Protein AF-A0A2V7V8N3-F1 (afdb_monomer_lite)

Sequence (139 aa):
VIVVSYDHWKNHMGADPEVRGRKVLVNNHPMTVVGVAAAGFHGIDRGEVPAVWIPLMMKRQATPEFDWLDNRRGRFLHVFGRLKPGITVEQAKAGLQPWFKAMLEEDTRREDWPNVGEEQRRRFLASTLDLLPAAQGRS

Radius of gyration: 19.98 Å; chains: 1; bounding box: 40×40×52 Å

Foldseek 3Di:
DKEFEPCLCVPPVVVDPPQAQDWDQQQNDTDGHHYYDDPPCQDQAPPHRDRIDDPPVCVCRNCVVDDCVVPPPDDPDDDDDDDDPPADQVNVQVVCFVVVLVVLVVLCVDPPNDPDDPVVSVVSSVDGDHDDDRPRHHD

pLDDT: mean 92.55, std 5.64, range [60.69, 98.38]

Structure (mmCIF, N/CA/C/O backbone):
data_AF-A0A2V7V8N3-F1
#
_entry.id   AF-A0A2V7V8N3-F1
#
loop_
_atom_site.group_PDB
_atom_site.id
_atom_site.type_symbol
_atom_site.label_atom_id
_atom_site.label_alt_id
_atom_site.label_comp_id
_atom_site.label_asym_id
_atom_site.label_entity_id
_atom_site.label_seq_id
_atom_site.pdbx_PDB_ins_code
_atom_site.Cartn_x
_atom_site.Cartn_y
_atom_site.Cartn_z
_atom_site.occupancy
_atom_site.B_iso_or_equiv
_atom_site.auth_seq_id
_atom_site.auth_comp_id
_atom_site.auth_asym_id
_atom_site.auth_atom_id
_atom_site.pdbx_PDB_model_num
ATOM 1 N N . VAL A 1 1 ? -13.454 2.637 4.036 1.00 95.62 1 VAL A N 1
ATOM 2 C CA . VAL A 1 1 ? -13.231 1.908 5.314 1.00 95.62 1 VAL A CA 1
ATOM 3 C C . VAL A 1 1 ? -11.791 2.102 5.754 1.00 95.62 1 VAL A C 1
ATOM 5 O O . VAL A 1 1 ? -10.981 2.397 4.885 1.00 95.62 1 VAL A O 1
ATOM 8 N N . ILE A 1 2 ? -11.475 1.937 7.041 1.00 97.81 2 ILE A N 1
ATOM 9 C CA . ILE A 1 2 ? -10.113 2.060 7.589 1.00 97.81 2 ILE A CA 1
ATOM 10 C C . ILE A 1 2 ? -9.835 1.061 8.719 1.00 97.81 2 ILE A C 1
ATOM 12 O O . ILE A 1 2 ? -10.764 0.597 9.387 1.00 97.81 2 ILE A O 1
ATOM 16 N N . VAL A 1 3 ? -8.553 0.800 8.972 1.00 97.75 3 VAL A N 1
ATOM 17 C CA . VAL A 1 3 ? -8.054 0.176 10.209 1.00 97.75 3 VAL A CA 1
ATOM 18 C C . VAL A 1 3 ? -7.304 1.237 11.006 1.00 97.75 3 VAL A C 1
ATOM 20 O O . VAL A 1 3 ? -6.483 1.948 10.436 1.00 97.75 3 VAL A O 1
ATOM 23 N N . VAL A 1 4 ? -7.577 1.359 12.302 1.00 97.56 4 VAL A N 1
ATOM 24 C CA . VAL A 1 4 ? -6.930 2.350 13.181 1.00 97.56 4 VAL A CA 1
ATOM 25 C C . VAL A 1 4 ? -5.721 1.718 13.874 1.00 97.56 4 VAL A C 1
ATOM 27 O O . VAL A 1 4 ? -5.768 0.539 14.224 1.00 97.56 4 VAL A O 1
ATOM 30 N N . SER A 1 5 ? -4.634 2.460 14.084 1.00 97.00 5 SER A N 1
ATOM 31 C CA . SER A 1 5 ? -3.520 1.972 14.903 1.00 97.00 5 SER A CA 1
ATOM 32 C C . SER A 1 5 ? -3.896 1.881 16.375 1.00 97.00 5 SER A C 1
ATOM 34 O O . SER A 1 5 ? -4.726 2.641 16.877 1.00 97.00 5 SER A O 1
ATOM 36 N N . TYR A 1 6 ? -3.284 0.930 17.079 1.00 96.88 6 TYR A N 1
ATOM 37 C CA . TYR A 1 6 ? -3.559 0.715 18.496 1.00 96.88 6 TYR A CA 1
ATOM 38 C C . TYR A 1 6 ? -3.323 1.989 19.319 1.00 96.88 6 TYR A C 1
ATOM 40 O O . TYR A 1 6 ? -4.166 2.374 20.127 1.00 96.88 6 TYR A O 1
ATOM 48 N N . ASP A 1 7 ? -2.217 2.687 19.055 1.00 95.00 7 ASP A N 1
ATOM 49 C CA . ASP A 1 7 ? -1.853 3.907 19.776 1.00 95.00 7 ASP A CA 1
ATOM 50 C C . ASP A 1 7 ? -2.814 5.059 19.485 1.00 95.00 7 ASP A C 1
ATOM 52 O O . ASP A 1 7 ? -3.172 5.809 20.394 1.00 95.00 7 ASP A O 1
ATOM 56 N N . HIS A 1 8 ? -3.288 5.194 18.243 1.00 96.19 8 HIS A N 1
ATOM 57 C CA . HIS A 1 8 ? -4.273 6.220 17.916 1.00 96.19 8 HIS A CA 1
ATOM 58 C C . HIS A 1 8 ? -5.621 5.931 18.585 1.00 96.19 8 HIS A C 1
ATOM 60 O O . HIS A 1 8 ? -6.196 6.815 19.221 1.00 96.19 8 HIS A O 1
ATOM 66 N N . TRP A 1 9 ? -6.085 4.681 18.529 1.00 97.62 9 TRP A N 1
ATOM 67 C CA . TRP A 1 9 ? -7.298 4.245 19.220 1.00 97.62 9 TRP A CA 1
ATOM 68 C C . TRP A 1 9 ? -7.220 4.488 20.736 1.00 97.62 9 TRP A C 1
ATOM 70 O O . TRP A 1 9 ? -8.131 5.077 21.322 1.00 97.62 9 TRP A O 1
ATOM 80 N N . LYS A 1 10 ? -6.105 4.109 21.370 1.00 97.56 10 LYS A N 1
ATOM 81 C CA . LYS A 1 10 ? -5.900 4.270 22.813 1.00 97.56 10 LYS A CA 1
ATOM 82 C C . LYS A 1 10 ? -5.817 5.738 23.232 1.00 97.56 10 LYS A C 1
ATOM 84 O O . LYS A 1 10 ? -6.493 6.139 24.174 1.00 97.56 10 LYS A O 1
ATOM 89 N N . ASN A 1 11 ? -5.002 6.531 22.540 1.00 96.31 11 ASN A N 1
ATOM 90 C CA . ASN A 1 11 ? -4.644 7.876 22.994 1.00 96.31 11 ASN A CA 1
ATOM 91 C C . ASN A 1 11 ? -5.611 8.965 22.500 1.00 96.31 11 ASN A C 1
ATOM 93 O O . ASN A 1 11 ? -5.719 10.004 23.142 1.00 96.31 11 ASN A O 1
ATOM 97 N N . HIS A 1 12 ? -6.315 8.740 21.384 1.00 95.75 12 HIS A N 1
ATOM 98 C CA . HIS A 1 12 ? -7.161 9.760 20.744 1.00 95.75 12 HIS A CA 1
ATOM 99 C C . HIS A 1 12 ? -8.628 9.343 20.601 1.00 95.75 12 HIS A C 1
ATOM 101 O O . HIS A 1 12 ? -9.486 10.202 20.419 1.00 95.75 12 HIS A O 1
ATOM 107 N N . MET A 1 13 ? -8.938 8.047 20.706 1.00 96.44 13 MET A N 1
ATOM 108 C CA . MET A 1 13 ? -10.316 7.535 20.654 1.00 96.44 13 MET A CA 1
ATOM 109 C C . MET A 1 13 ? -10.784 6.956 21.997 1.00 96.44 13 MET A C 1
ATOM 111 O O . MET A 1 13 ? -11.813 6.287 22.054 1.00 96.44 13 MET A O 1
ATOM 115 N N . GLY A 1 14 ? -10.030 7.202 23.075 1.00 97.06 14 GLY A N 1
ATOM 116 C CA . GLY A 1 14 ? -10.388 6.804 24.439 1.00 97.06 14 GLY A CA 1
ATOM 117 C C . GLY A 1 14 ? -10.378 5.297 24.688 1.00 97.06 14 GLY A C 1
ATOM 118 O O . GLY A 1 14 ? -11.046 4.848 25.614 1.00 97.06 14 GLY A O 1
ATOM 119 N N . ALA A 1 15 ? -9.666 4.521 23.861 1.00 97.50 15 ALA A N 1
ATOM 120 C CA . ALA A 1 15 ? -9.686 3.058 23.896 1.00 97.50 15 ALA A CA 1
ATOM 121 C C . ALA A 1 15 ? -11.113 2.472 23.842 1.00 97.50 15 ALA A C 1
ATOM 123 O O . ALA A 1 15 ? -11.411 1.458 24.472 1.00 97.50 15 ALA A O 1
ATOM 124 N N . ASP A 1 16 ? -12.008 3.128 23.102 1.00 97.50 16 ASP A N 1
ATOM 125 C CA . ASP A 1 16 ? -13.412 2.748 23.033 1.00 97.50 16 ASP A CA 1
ATOM 126 C C . ASP A 1 16 ? -13.604 1.346 22.412 1.00 97.50 16 ASP A C 1
ATOM 128 O O . ASP A 1 16 ? -13.255 1.147 21.241 1.00 97.50 16 ASP A O 1
ATOM 132 N N . PRO A 1 17 ? -14.172 0.371 23.146 1.00 95.81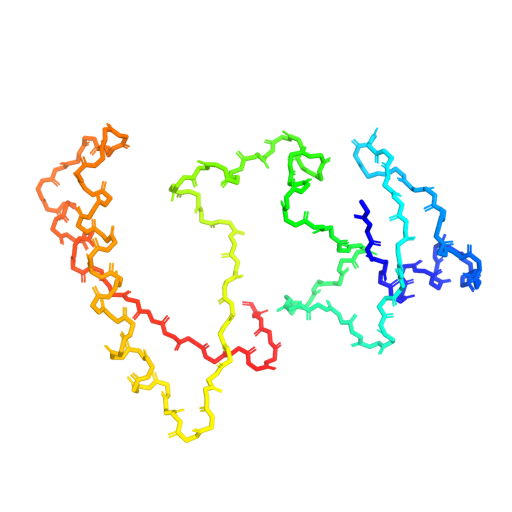 17 PRO A N 1
ATOM 133 C CA . PRO A 1 17 ? -14.405 -0.972 22.619 1.00 95.81 17 PRO A CA 1
ATOM 134 C C . PRO A 1 17 ? -15.437 -0.989 21.479 1.00 95.81 17 PRO A C 1
ATOM 136 O O . PRO A 1 17 ? -15.384 -1.867 20.618 1.00 95.81 17 PRO A O 1
ATOM 139 N N . GLU A 1 18 ? -16.306 0.024 21.405 1.00 96.94 18 GLU A N 1
ATOM 140 C CA . GLU A 1 18 ? -17.346 0.169 20.380 1.00 96.94 18 GLU A CA 1
ATOM 141 C C . GLU A 1 18 ? -16.877 0.989 19.163 1.00 96.94 18 GLU A C 1
ATOM 143 O O . GLU A 1 18 ? -17.681 1.532 18.400 1.00 96.94 18 GLU A O 1
ATOM 148 N N . VAL A 1 19 ? -15.560 1.104 18.950 1.00 97.69 19 VAL A N 1
ATOM 149 C CA . VAL A 1 19 ? -15.000 1.899 17.846 1.00 97.69 19 VAL A CA 1
ATOM 150 C C . VAL A 1 19 ? -15.321 1.307 16.468 1.00 97.69 19 VAL A C 1
ATOM 152 O O . VAL A 1 19 ? -15.416 2.026 15.470 1.00 97.69 19 VAL A O 1
ATOM 155 N N . ARG A 1 20 ? -15.504 -0.015 16.383 1.00 97.62 20 ARG A N 1
ATOM 156 C CA . ARG A 1 20 ? -15.815 -0.705 15.126 1.00 97.62 20 ARG A CA 1
ATOM 157 C C . ARG A 1 20 ? -17.199 -0.286 14.626 1.00 97.62 20 ARG A C 1
ATOM 159 O O . ARG A 1 20 ? -18.178 -0.344 15.352 1.00 97.62 20 ARG A O 1
ATOM 166 N N . GLY A 1 21 ? -17.290 0.086 13.354 1.00 97.50 21 GLY A N 1
ATOM 167 C CA . GLY A 1 21 ? -18.519 0.586 12.736 1.00 97.50 21 GLY A CA 1
ATOM 168 C C . GLY A 1 21 ? -18.694 2.103 12.843 1.00 97.50 21 GLY A C 1
ATOM 169 O O . GLY A 1 21 ? -19.490 2.667 12.089 1.00 97.50 21 GLY A O 1
ATOM 170 N N . ARG A 1 22 ? -17.913 2.794 13.688 1.00 96.75 22 ARG A N 1
ATOM 171 C CA . ARG A 1 22 ? -17.925 4.261 13.736 1.00 96.75 22 ARG A CA 1
ATOM 172 C C . ARG A 1 22 ? -17.397 4.856 12.435 1.00 96.75 22 ARG A C 1
ATOM 174 O O . ARG A 1 22 ? -16.512 4.298 11.783 1.00 96.75 22 ARG A O 1
ATOM 181 N N . LYS A 1 23 ? -17.936 6.018 12.069 1.00 96.81 23 LYS A N 1
ATOM 182 C CA . LYS A 1 23 ? -17.437 6.828 10.956 1.00 96.81 23 LYS A CA 1
ATOM 183 C C . LYS A 1 23 ? -16.437 7.849 11.478 1.00 96.81 23 LYS A C 1
ATOM 185 O O . LYS A 1 23 ? -16.720 8.539 12.452 1.00 96.81 23 LYS A O 1
ATOM 190 N N . VAL A 1 24 ? -15.311 7.972 10.790 1.00 94.88 24 VAL A N 1
ATOM 191 C CA . VAL A 1 24 ? -14.346 9.056 10.979 1.00 94.88 24 VAL A CA 1
ATOM 192 C C . VAL A 1 24 ? -14.147 9.789 9.661 1.00 94.88 24 VAL A C 1
ATOM 194 O O . VAL A 1 24 ? -14.342 9.211 8.590 1.00 94.88 24 VAL A O 1
ATOM 197 N N . LEU A 1 25 ? -13.775 11.062 9.726 1.00 94.81 25 LEU A N 1
ATOM 198 C CA . LEU A 1 25 ? -13.427 11.828 8.536 1.00 94.81 25 LEU A CA 1
ATOM 199 C C . LEU A 1 25 ? -11.937 11.661 8.245 1.00 94.81 25 LEU A C 1
ATOM 201 O O . LEU A 1 25 ? -11.099 11.943 9.095 1.00 94.81 25 LEU A O 1
ATOM 205 N N . VAL A 1 26 ? -11.618 11.240 7.026 1.00 93.75 26 VAL A N 1
ATOM 206 C CA . VAL A 1 26 ? -10.260 11.257 6.478 1.00 93.75 26 VAL A CA 1
ATOM 207 C C . VAL A 1 26 ? -10.277 12.202 5.289 1.00 93.75 26 VAL A C 1
ATOM 209 O O . VAL A 1 26 ? -10.967 11.921 4.315 1.00 93.75 26 VAL A O 1
ATOM 212 N N . ASN A 1 27 ? -9.579 13.337 5.384 1.00 92.31 27 ASN A N 1
ATOM 213 C CA . ASN A 1 27 ? -9.580 14.380 4.349 1.00 92.31 27 ASN A CA 1
ATOM 214 C C . ASN A 1 27 ? -10.994 14.729 3.854 1.00 92.31 27 ASN A C 1
ATOM 216 O O . ASN A 1 27 ? -11.297 14.711 2.665 1.00 92.31 27 ASN A O 1
ATOM 220 N N . ASN A 1 28 ? -11.877 15.012 4.819 1.00 92.69 28 ASN A N 1
ATOM 221 C CA . ASN A 1 28 ? -13.295 15.331 4.621 1.00 92.69 28 ASN A CA 1
ATOM 222 C C . ASN A 1 28 ? -14.137 14.217 3.961 1.00 92.69 28 ASN A C 1
ATOM 224 O O . ASN A 1 28 ? -15.290 14.437 3.594 1.00 92.69 28 ASN A O 1
ATOM 228 N N . HIS A 1 29 ? -13.595 13.003 3.845 1.00 95.00 29 HIS A N 1
ATOM 229 C CA . HIS A 1 29 ? -14.312 11.835 3.360 1.00 95.00 29 HIS A CA 1
ATOM 230 C C . HIS A 1 29 ? -14.683 10.900 4.525 1.00 95.00 29 HIS A C 1
ATOM 232 O O . HIS A 1 29 ? -13.795 10.452 5.258 1.00 95.00 29 HIS A O 1
ATOM 238 N N . PRO A 1 30 ? -15.973 10.574 4.728 1.00 96.25 30 PRO A N 1
ATOM 239 C CA . PRO A 1 30 ? -16.386 9.675 5.798 1.00 96.25 30 PRO A CA 1
ATOM 240 C C . PRO A 1 30 ? -15.956 8.234 5.503 1.00 96.25 30 PRO A C 1
ATOM 242 O O . PRO A 1 30 ? -16.373 7.631 4.516 1.00 96.25 30 PRO A O 1
ATOM 245 N N . MET A 1 31 ? -15.169 7.646 6.402 1.00 97.38 31 MET A N 1
ATOM 246 C CA . MET A 1 31 ? -14.744 6.252 6.334 1.00 97.38 31 MET A CA 1
ATOM 247 C C . MET A 1 31 ? -15.119 5.494 7.605 1.00 97.38 31 MET A C 1
ATOM 249 O O . MET A 1 31 ? -14.944 5.975 8.720 1.00 97.38 31 MET A O 1
ATOM 253 N N . THR A 1 32 ? -15.622 4.274 7.431 1.00 98.06 32 THR A N 1
ATOM 254 C CA . THR A 1 32 ? -15.977 3.390 8.546 1.00 98.06 32 THR A CA 1
ATOM 255 C C . THR A 1 32 ? -14.755 2.661 9.094 1.00 98.06 32 THR A C 1
ATOM 257 O O . THR A 1 32 ? -14.009 2.053 8.319 1.00 98.06 32 THR A O 1
ATOM 260 N N . VAL A 1 33 ? -14.589 2.667 10.415 1.00 98.38 33 VAL A N 1
ATOM 261 C CA . VAL A 1 33 ? -13.604 1.844 11.125 1.00 98.38 33 VAL A CA 1
ATOM 262 C C . VAL A 1 33 ? -14.040 0.383 11.080 1.00 98.38 33 VAL A C 1
ATOM 264 O O . VAL A 1 33 ? -15.117 0.041 11.564 1.00 98.38 33 VAL A O 1
ATOM 267 N N . VAL A 1 34 ? -13.208 -0.494 10.517 1.00 98.25 34 VAL A N 1
ATOM 268 C CA . VAL A 1 34 ? -13.481 -1.944 10.471 1.00 98.25 34 VAL A CA 1
ATOM 269 C C . VAL A 1 34 ? -12.688 -2.736 11.510 1.00 98.25 34 VAL A C 1
ATOM 271 O O . VAL A 1 34 ? -13.033 -3.879 11.796 1.00 98.25 34 VAL A O 1
ATOM 274 N N . GLY A 1 35 ? -11.677 -2.123 12.126 1.00 97.69 35 GLY A N 1
ATOM 275 C CA . GLY A 1 35 ? -10.908 -2.727 13.206 1.00 97.69 35 GLY A CA 1
ATOM 276 C C . GLY A 1 35 ? -9.794 -1.823 13.723 1.00 97.69 35 GLY A C 1
ATOM 277 O O . GLY A 1 35 ? -9.526 -0.755 13.167 1.00 97.69 35 GLY A O 1
ATOM 278 N N . VAL A 1 36 ? -9.145 -2.295 14.783 1.00 98.12 36 VAL A N 1
ATOM 279 C CA . VAL A 1 36 ? -7.936 -1.709 15.368 1.00 98.12 36 VAL A CA 1
ATOM 280 C C . VAL A 1 36 ? -6.799 -2.706 15.157 1.00 98.12 36 VAL A C 1
ATOM 282 O O . VAL A 1 36 ? -6.996 -3.910 15.329 1.00 98.12 36 VAL A O 1
ATOM 285 N N . ALA A 1 37 ? -5.629 -2.230 14.739 1.00 97.06 37 ALA A N 1
ATOM 286 C CA . ALA A 1 37 ? -4.450 -3.074 14.613 1.00 97.06 37 ALA A CA 1
ATOM 287 C C . ALA A 1 37 ? -3.995 -3.603 15.982 1.00 97.06 37 ALA A C 1
ATOM 289 O O . ALA A 1 37 ? -4.253 -2.995 17.021 1.00 97.06 37 ALA A O 1
ATOM 290 N N . ALA A 1 38 ? -3.299 -4.740 15.981 1.00 96.06 38 ALA A N 1
ATOM 291 C CA . ALA A 1 38 ? -2.754 -5.313 17.205 1.00 96.06 38 ALA A CA 1
ATOM 292 C C . ALA A 1 38 ? -1.759 -4.352 17.881 1.00 96.06 38 ALA A C 1
ATOM 294 O O . ALA A 1 38 ? -1.033 -3.614 17.209 1.00 96.06 38 ALA A O 1
ATOM 295 N N . ALA A 1 39 ? -1.696 -4.393 19.213 1.00 95.00 39 ALA A N 1
ATOM 296 C CA . ALA A 1 39 ? -0.687 -3.657 19.966 1.00 95.00 39 ALA A CA 1
ATOM 297 C C . ALA A 1 39 ? 0.729 -4.043 19.496 1.00 95.00 39 ALA A C 1
ATOM 299 O O . ALA A 1 39 ? 1.018 -5.221 19.285 1.00 95.00 39 ALA A O 1
ATOM 300 N N . GLY A 1 40 ? 1.600 -3.046 19.312 1.00 90.25 40 GLY A N 1
ATOM 301 C CA . GLY A 1 40 ? 2.964 -3.229 18.803 1.00 90.25 40 GLY A CA 1
ATOM 302 C C . GLY A 1 40 ? 3.077 -3.393 17.281 1.00 90.25 40 GLY A C 1
ATOM 303 O O . GLY A 1 40 ? 4.190 -3.470 16.764 1.00 90.25 40 GLY A O 1
ATOM 304 N N . PHE A 1 41 ? 1.962 -3.422 16.539 1.00 91.38 41 PHE A N 1
ATOM 305 C CA . PHE A 1 41 ? 2.007 -3.352 15.081 1.00 91.38 41 PHE A CA 1
ATOM 306 C C . PHE A 1 41 ? 2.119 -1.897 14.615 1.00 91.38 41 PHE A C 1
ATOM 308 O O . PHE A 1 41 ? 1.175 -1.116 14.726 1.00 91.38 41 PHE A O 1
ATOM 315 N N . HIS A 1 42 ? 3.274 -1.556 14.050 1.00 89.81 42 HIS A N 1
ATOM 316 C CA . HIS A 1 42 ? 3.616 -0.197 13.625 1.00 89.81 42 HIS A CA 1
ATOM 317 C C . HIS A 1 42 ? 3.539 0.023 12.109 1.00 89.81 42 HIS A C 1
ATOM 319 O O . HIS A 1 42 ? 3.782 1.123 11.631 1.00 89.81 42 HIS A O 1
ATOM 325 N N . GLY A 1 43 ? 3.148 -1.000 11.347 1.00 87.88 43 GLY A N 1
ATOM 326 C CA . GLY A 1 43 ? 3.179 -0.962 9.889 1.00 87.88 43 GLY A CA 1
ATOM 327 C C . GLY A 1 43 ? 4.486 -1.510 9.321 1.00 87.88 43 GLY A C 1
ATOM 328 O O . GLY A 1 43 ? 5.176 -2.303 9.961 1.00 87.88 43 GLY A O 1
ATOM 329 N N . ILE A 1 44 ? 4.771 -1.137 8.075 1.00 85.56 44 ILE A N 1
ATOM 330 C CA . ILE A 1 44 ? 5.893 -1.664 7.282 1.00 85.56 44 ILE A CA 1
ATOM 331 C C . ILE A 1 44 ? 7.007 -0.639 7.063 1.00 85.56 44 ILE A C 1
ATOM 333 O O . ILE A 1 44 ? 8.069 -1.017 6.576 1.00 85.56 44 ILE A O 1
ATOM 337 N N . ASP A 1 45 ? 6.778 0.621 7.426 1.00 82.88 45 ASP A N 1
ATOM 338 C CA . ASP A 1 45 ? 7.758 1.698 7.340 1.00 82.88 45 ASP A CA 1
ATOM 339 C C . ASP A 1 45 ? 8.351 1.930 8.734 1.00 82.88 45 ASP A C 1
ATOM 341 O O . ASP A 1 45 ? 7.638 2.099 9.725 1.00 82.88 45 ASP A O 1
ATOM 345 N N . ARG A 1 46 ? 9.678 1.852 8.848 1.00 74.25 46 ARG A N 1
ATOM 346 C CA . ARG A 1 46 ? 10.374 1.976 10.130 1.00 74.25 46 ARG A CA 1
ATOM 347 C C . ARG A 1 46 ? 10.420 3.442 10.552 1.00 74.25 46 ARG A C 1
ATOM 349 O O . ARG A 1 46 ? 10.913 4.282 9.813 1.00 74.25 46 ARG A O 1
ATOM 356 N N . GLY A 1 47 ? 9.981 3.723 11.778 1.00 77.12 47 GLY A N 1
ATOM 357 C CA . GLY A 1 47 ? 10.084 5.050 12.398 1.00 77.12 47 GLY A CA 1
ATOM 358 C C . GLY A 1 47 ? 8.828 5.915 12.287 1.00 77.12 47 GLY A C 1
ATOM 359 O O . GLY A 1 47 ? 8.715 6.883 13.034 1.00 77.12 47 GLY A O 1
ATOM 360 N N . GLU A 1 48 ? 7.856 5.535 11.457 1.00 80.88 48 GLU A N 1
ATOM 361 C CA . GLU A 1 48 ? 6.566 6.219 11.359 1.00 80.88 48 GLU A CA 1
ATOM 362 C C . GLU A 1 48 ? 5.419 5.231 11.573 1.00 80.88 48 GLU A C 1
ATOM 364 O O . GLU A 1 48 ? 5.251 4.277 10.818 1.00 80.88 48 GLU A O 1
ATOM 369 N N . VAL A 1 49 ? 4.609 5.467 12.608 1.00 84.62 49 VAL A N 1
ATOM 370 C CA . VAL A 1 49 ? 3.383 4.696 12.849 1.00 84.62 49 VAL A CA 1
ATOM 371 C C . VAL A 1 49 ? 2.200 5.505 12.331 1.00 84.62 49 VAL A C 1
ATOM 373 O O . VAL A 1 49 ? 1.887 6.550 12.911 1.00 84.62 49 VAL A O 1
ATOM 376 N N . PRO A 1 50 ? 1.506 5.067 11.268 1.00 92.19 50 PRO A N 1
ATOM 377 C CA . PRO A 1 50 ? 0.345 5.796 10.787 1.00 92.19 50 PRO A CA 1
ATOM 378 C C . PRO A 1 50 ? -0.795 5.721 11.811 1.00 92.19 50 PRO A C 1
ATOM 380 O O . PRO A 1 50 ? -0.988 4.717 12.498 1.00 92.19 50 PRO A O 1
ATOM 383 N N . ALA A 1 51 ? -1.605 6.777 11.890 1.00 94.31 51 ALA A N 1
ATOM 384 C CA . ALA A 1 51 ? -2.825 6.762 12.702 1.00 94.31 51 ALA A CA 1
ATOM 385 C C . ALA A 1 51 ? -3.850 5.748 12.167 1.00 94.31 51 ALA A C 1
ATOM 387 O O . ALA A 1 51 ? -4.583 5.121 12.934 1.00 94.31 51 ALA A O 1
ATOM 388 N N . VAL A 1 52 ? -3.905 5.596 10.840 1.00 95.50 52 VAL A N 1
ATOM 389 C CA . VAL A 1 52 ? -4.861 4.738 10.140 1.00 95.50 52 VAL A CA 1
ATOM 390 C C . VAL A 1 52 ? -4.230 4.115 8.893 1.00 95.50 52 VAL A C 1
ATOM 392 O O . VAL A 1 52 ? -3.431 4.752 8.209 1.00 95.50 52 VAL A O 1
ATOM 395 N N . TRP A 1 53 ? -4.647 2.898 8.552 1.00 95.69 53 TRP A N 1
ATOM 396 C CA . TRP A 1 53 ? -4.419 2.287 7.244 1.00 95.69 53 TRP A CA 1
ATOM 397 C C . TRP A 1 53 ? -5.695 2.342 6.416 1.00 95.69 53 TRP A C 1
ATOM 399 O O . TRP A 1 53 ? -6.796 2.048 6.898 1.00 95.69 53 TRP A O 1
ATOM 409 N N . ILE A 1 54 ? -5.530 2.693 5.147 1.00 95.38 54 ILE A N 1
ATOM 410 C CA . ILE A 1 54 ? -6.620 2.921 4.205 1.00 95.38 54 ILE A CA 1
ATOM 411 C C . ILE A 1 54 ? -6.433 1.967 3.019 1.00 95.38 54 ILE A C 1
ATOM 413 O O . ILE A 1 54 ? -5.303 1.810 2.550 1.00 95.38 54 ILE A O 1
ATOM 417 N N . PRO A 1 55 ? -7.500 1.324 2.506 1.00 94.50 55 PRO A N 1
ATOM 418 C CA . PRO A 1 55 ? -7.409 0.514 1.299 1.00 94.50 55 PRO A CA 1
ATOM 419 C C . PRO A 1 55 ? -6.809 1.306 0.136 1.00 94.50 55 PRO A C 1
ATOM 421 O O . PRO A 1 55 ? -7.231 2.430 -0.127 1.00 94.50 55 PRO A O 1
ATOM 424 N N . LEU A 1 56 ? -5.886 0.690 -0.605 1.00 92.81 56 LEU A N 1
ATOM 425 C CA . LEU A 1 56 ? -5.191 1.338 -1.721 1.00 92.81 56 LEU A CA 1
ATOM 426 C C . LEU A 1 56 ? -6.155 1.930 -2.765 1.00 92.81 56 LEU A C 1
ATOM 428 O O . LEU A 1 56 ? -5.912 3.012 -3.281 1.00 92.81 56 LEU A O 1
ATOM 432 N N . MET A 1 57 ? -7.285 1.268 -3.029 1.00 92.25 57 MET A N 1
ATOM 433 C CA . MET A 1 57 ? -8.303 1.749 -3.979 1.00 92.25 57 MET A CA 1
ATOM 434 C C . MET A 1 57 ? -9.021 3.033 -3.530 1.00 92.25 57 MET A C 1
ATOM 436 O O . MET A 1 57 ? -9.757 3.627 -4.306 1.00 92.25 57 MET A O 1
ATOM 440 N N . MET A 1 58 ? -8.813 3.478 -2.288 1.00 92.62 58 MET A N 1
ATOM 441 C CA . MET A 1 58 ? -9.323 4.750 -1.769 1.00 92.62 58 MET A CA 1
ATOM 442 C C . MET A 1 58 ? -8.260 5.862 -1.828 1.00 92.62 58 MET A C 1
ATOM 444 O O . MET A 1 58 ? -8.388 6.868 -1.131 1.00 92.62 58 MET A O 1
ATOM 448 N N . LYS A 1 59 ? -7.184 5.693 -2.617 1.00 90.44 59 LYS A N 1
ATOM 449 C CA . LYS A 1 59 ? -6.061 6.643 -2.719 1.00 90.44 59 LYS A CA 1
ATOM 450 C C . LYS A 1 59 ? -6.524 8.073 -2.988 1.00 90.44 59 LYS A C 1
ATOM 452 O O . LYS A 1 59 ? -6.071 8.991 -2.310 1.00 90.44 59 LYS A O 1
ATOM 457 N N . A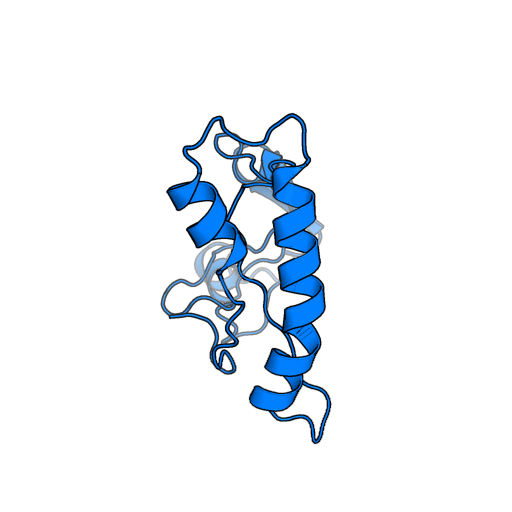RG A 1 60 ? -7.459 8.250 -3.924 1.00 90.75 60 ARG A N 1
ATOM 458 C CA . ARG A 1 60 ? -8.008 9.558 -4.292 1.00 90.75 60 ARG A CA 1
ATOM 459 C C . ARG A 1 60 ? -8.721 10.253 -3.133 1.00 90.75 60 ARG A C 1
ATOM 461 O O . ARG A 1 60 ? -8.614 11.459 -2.981 1.00 90.75 60 ARG A O 1
ATOM 468 N N . GLN A 1 61 ? -9.448 9.506 -2.305 1.00 91.69 61 GLN A N 1
ATOM 469 C CA . GLN A 1 61 ? -10.126 10.050 -1.125 1.00 91.69 61 GLN A CA 1
ATOM 470 C C . GLN A 1 61 ? -9.137 10.288 0.022 1.00 91.69 61 GLN A C 1
ATOM 472 O O . GLN A 1 61 ? -9.261 11.259 0.760 1.00 91.69 61 GLN A O 1
ATOM 477 N N . ALA A 1 62 ? -8.150 9.402 0.169 1.00 90.75 62 ALA A N 1
ATOM 478 C CA . ALA A 1 62 ? -7.136 9.474 1.211 1.00 90.75 62 ALA A CA 1
ATOM 479 C C . ALA A 1 62 ? -6.143 10.618 0.998 1.00 90.75 62 ALA A C 1
ATOM 481 O O . ALA A 1 62 ? -5.704 11.209 1.970 1.00 90.75 62 ALA A O 1
ATOM 482 N N . THR A 1 63 ? -5.772 10.933 -0.240 1.00 89.25 63 THR A N 1
ATOM 483 C CA . THR A 1 63 ? -4.831 12.011 -0.583 1.00 89.25 63 THR A CA 1
ATOM 484 C C . THR A 1 63 ? -5.280 12.664 -1.895 1.00 89.25 63 THR A C 1
ATOM 486 O O . THR A 1 63 ? -4.742 12.328 -2.952 1.00 89.25 63 THR A O 1
ATOM 489 N N . PRO A 1 64 ? -6.281 13.558 -1.861 1.00 86.25 64 PRO A N 1
ATOM 490 C CA . PRO A 1 64 ? -6.900 14.103 -3.074 1.00 86.25 64 PRO A CA 1
ATOM 491 C C . PRO A 1 64 ? -5.941 14.915 -3.950 1.00 86.25 64 PRO A C 1
ATOM 493 O O . PRO A 1 64 ? -6.073 14.893 -5.168 1.00 86.25 64 PRO A O 1
ATOM 496 N N . GLU A 1 65 ? -4.934 15.547 -3.349 1.00 86.19 65 GLU A N 1
ATOM 497 C CA . GLU A 1 65 ? -3.900 16.316 -4.060 1.00 86.19 65 GLU A CA 1
ATOM 498 C C . GLU A 1 65 ? -2.869 15.432 -4.787 1.00 86.19 65 GLU A C 1
ATOM 500 O O . GLU A 1 65 ? -2.018 15.921 -5.527 1.00 86.19 65 GLU A O 1
ATOM 505 N N . PHE A 1 66 ? -2.899 14.117 -4.558 1.00 82.19 66 PHE A N 1
ATOM 506 C CA . PHE A 1 66 ? -1.892 13.190 -5.057 1.00 82.19 66 PHE A CA 1
ATOM 507 C C . PHE A 1 66 ? -2.535 11.855 -5.440 1.00 82.19 66 PHE A C 1
ATOM 509 O O . PHE A 1 66 ? -2.623 10.938 -4.622 1.00 82.19 66 PHE A O 1
ATOM 516 N N . ASP A 1 67 ? -2.956 11.711 -6.696 1.00 82.19 67 ASP A N 1
ATOM 517 C CA . ASP A 1 67 ? -3.520 10.462 -7.217 1.00 82.19 67 ASP A CA 1
ATOM 518 C C . ASP A 1 67 ? -2.671 9.894 -8.359 1.00 82.19 67 ASP A C 1
ATOM 520 O O . ASP A 1 67 ? -2.754 10.314 -9.510 1.00 82.19 67 ASP A O 1
ATOM 524 N N . TRP A 1 68 ? -1.797 8.950 -8.013 1.00 87.00 68 TRP A N 1
ATOM 525 C CA . TRP A 1 68 ? -0.943 8.231 -8.962 1.00 87.00 68 TRP A CA 1
ATOM 526 C C . TRP A 1 68 ? -1.365 6.775 -9.131 1.00 87.00 68 TRP A C 1
ATOM 528 O O . TRP A 1 68 ? -0.599 5.997 -9.696 1.00 87.00 68 TRP A O 1
ATOM 538 N N . LEU A 1 69 ? -2.552 6.390 -8.647 1.00 88.88 69 LEU A N 1
ATOM 539 C CA . LEU A 1 69 ? -2.990 4.998 -8.716 1.00 88.88 69 LEU A CA 1
ATOM 540 C C . LEU A 1 69 ? -3.087 4.511 -10.169 1.00 88.88 69 LEU A C 1
ATOM 542 O O . LEU A 1 69 ? -2.594 3.429 -10.480 1.00 88.88 69 LEU A O 1
ATOM 546 N N . ASP A 1 70 ? -3.607 5.364 -11.053 1.00 86.50 70 ASP A N 1
ATOM 547 C CA . ASP A 1 70 ? -3.724 5.096 -12.492 1.00 86.50 70 ASP A CA 1
ATOM 548 C C . ASP A 1 70 ? -2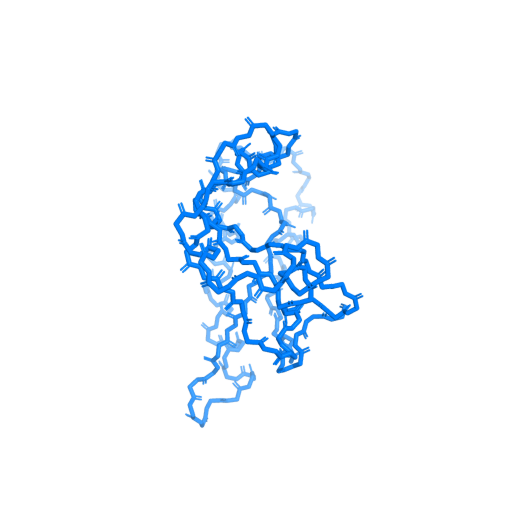.491 5.557 -13.291 1.00 86.50 70 ASP A C 1
ATOM 550 O O . ASP A 1 70 ? -2.403 5.373 -14.507 1.00 86.50 70 ASP A O 1
ATOM 554 N N . ASN A 1 71 ? -1.493 6.142 -12.621 1.00 86.69 71 ASN A N 1
ATOM 555 C CA . ASN A 1 71 ? -0.256 6.553 -13.267 1.00 86.69 71 ASN A CA 1
ATOM 556 C C . ASN A 1 71 ? 0.700 5.360 -13.353 1.00 86.69 71 ASN A C 1
ATOM 558 O O . ASN A 1 71 ? 1.429 5.052 -12.408 1.00 86.69 71 ASN A O 1
ATOM 562 N N . ARG A 1 72 ? 0.774 4.736 -14.532 1.00 85.44 72 ARG A N 1
ATOM 563 C CA . ARG A 1 72 ? 1.688 3.619 -14.831 1.00 85.44 72 ARG A CA 1
ATOM 564 C C . ARG A 1 72 ? 3.153 3.915 -14.481 1.00 85.44 72 ARG A C 1
ATOM 566 O O . ARG A 1 72 ? 3.910 3.009 -14.110 1.00 85.44 72 ARG A O 1
ATOM 573 N N . ARG A 1 73 ? 3.567 5.179 -14.582 1.00 84.06 73 ARG A N 1
ATOM 574 C CA . ARG A 1 73 ? 4.924 5.652 -14.271 1.00 84.06 73 ARG A CA 1
ATOM 575 C C . ARG A 1 73 ? 5.067 6.158 -12.833 1.00 84.06 73 ARG A C 1
ATOM 577 O O . ARG A 1 73 ? 6.181 6.463 -12.417 1.00 84.06 73 ARG A O 1
ATOM 584 N N . GLY A 1 74 ? 3.984 6.182 -12.058 1.00 87.25 74 GLY A N 1
ATOM 585 C CA . GLY A 1 74 ? 3.994 6.457 -10.628 1.00 87.25 74 GLY A CA 1
ATOM 586 C C . GLY A 1 74 ? 4.848 5.431 -9.881 1.00 87.25 74 GLY A C 1
ATOM 587 O O . GLY A 1 74 ? 4.773 4.224 -10.124 1.00 87.25 74 GLY A O 1
ATOM 588 N N . ARG A 1 75 ? 5.706 5.911 -8.981 1.00 86.19 75 ARG A N 1
ATOM 589 C CA . ARG A 1 75 ? 6.604 5.085 -8.154 1.00 86.19 75 ARG A CA 1
ATOM 590 C C . ARG A 1 75 ? 6.421 5.432 -6.678 1.00 86.19 75 ARG A C 1
ATOM 592 O O . ARG A 1 75 ? 7.354 5.854 -6.012 1.00 86.19 75 ARG A O 1
ATOM 599 N N . PHE A 1 76 ? 5.186 5.301 -6.198 1.00 87.69 76 PHE A N 1
ATOM 600 C CA . PHE A 1 76 ? 4.789 5.687 -4.836 1.00 87.69 76 PHE A CA 1
ATOM 601 C C . PHE A 1 76 ? 4.488 4.497 -3.914 1.00 87.69 76 PHE A C 1
ATOM 603 O O . PHE A 1 76 ? 4.214 4.697 -2.737 1.00 87.69 76 PHE A O 1
ATOM 610 N N . L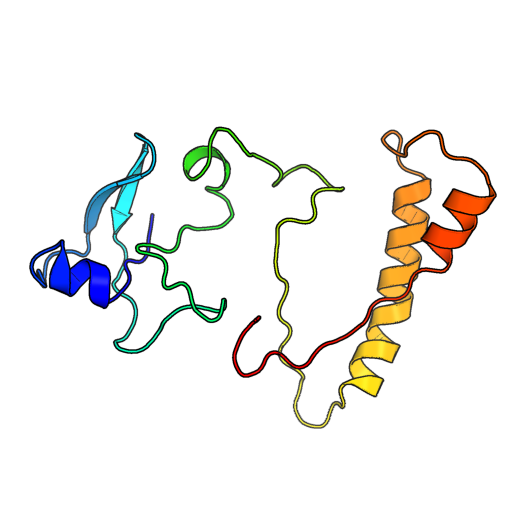EU A 1 77 ? 4.494 3.270 -4.445 1.00 89.56 77 LEU A N 1
ATOM 611 C CA . LEU A 1 77 ? 4.188 2.059 -3.688 1.00 89.56 77 LEU A CA 1
ATOM 612 C C . LEU A 1 77 ? 5.454 1.302 -3.308 1.00 89.56 77 LEU A C 1
ATOM 614 O O . LEU A 1 77 ? 6.390 1.178 -4.100 1.00 89.56 77 LEU A O 1
ATOM 618 N N . HIS A 1 78 ? 5.424 0.719 -2.116 1.00 87.81 78 HIS A N 1
ATOM 619 C CA . HIS A 1 78 ? 6.369 -0.302 -1.693 1.00 87.81 78 HIS A CA 1
ATOM 620 C C . HIS A 1 78 ? 5.746 -1.680 -1.909 1.00 87.81 78 HIS A C 1
ATOM 622 O O . HIS A 1 78 ? 4.635 -1.953 -1.455 1.00 87.81 78 HIS A O 1
ATOM 628 N N . VAL A 1 79 ? 6.458 -2.542 -2.633 1.00 89.75 79 VAL A N 1
ATOM 629 C CA . VAL A 1 79 ? 6.013 -3.902 -2.942 1.00 89.75 79 VAL A CA 1
ATOM 630 C C . VAL A 1 79 ? 6.861 -4.875 -2.141 1.00 89.75 79 VAL A C 1
ATOM 632 O O . VAL A 1 79 ? 8.083 -4.889 -2.264 1.00 89.75 79 VAL A O 1
ATOM 635 N N . PHE A 1 80 ? 6.199 -5.697 -1.332 1.00 91.81 80 PHE A N 1
ATOM 636 C CA . PHE A 1 80 ? 6.837 -6.715 -0.508 1.00 91.81 80 PHE A CA 1
ATOM 637 C C . PHE A 1 80 ? 6.440 -8.095 -1.022 1.00 91.81 80 PHE A C 1
ATOM 639 O O . PHE A 1 80 ? 5.267 -8.364 -1.279 1.00 91.81 80 PHE A O 1
ATOM 646 N N . GLY A 1 81 ? 7.427 -8.976 -1.160 1.00 92.06 81 GLY A N 1
ATOM 647 C CA . GLY A 1 81 ? 7.225 -10.370 -1.535 1.00 92.06 81 GLY A CA 1
ATOM 648 C C . GLY A 1 81 ? 7.653 -11.295 -0.404 1.00 92.06 81 GLY A C 1
ATOM 649 O O . GLY A 1 81 ? 8.704 -11.096 0.202 1.00 92.06 81 GLY A O 1
ATOM 650 N N . ARG A 1 82 ? 6.860 -12.335 -0.134 1.00 93.88 82 ARG A N 1
ATOM 651 C CA . ARG A 1 82 ? 7.265 -13.434 0.747 1.00 93.88 82 ARG A CA 1
ATOM 652 C C . ARG A 1 82 ? 7.759 -14.595 -0.104 1.00 93.88 82 ARG A C 1
ATOM 654 O O . ARG A 1 82 ? 6.998 -15.133 -0.908 1.00 93.88 82 ARG A O 1
ATOM 661 N N . LEU A 1 83 ? 9.018 -14.980 0.085 1.00 94.56 83 LEU A N 1
ATOM 662 C CA . LEU A 1 83 ? 9.598 -16.121 -0.616 1.00 94.56 83 LEU A CA 1
ATOM 663 C C . LEU A 1 83 ? 8.894 -17.419 -0.211 1.00 94.56 83 LEU A C 1
ATOM 665 O O . LEU A 1 83 ? 8.499 -17.603 0.943 1.00 94.56 83 LEU A O 1
ATOM 669 N N . LYS A 1 84 ? 8.750 -18.331 -1.176 1.00 95.62 84 LYS A N 1
ATOM 670 C CA . LYS A 1 84 ? 8.362 -19.711 -0.877 1.00 95.62 84 LYS A CA 1
ATOM 671 C C . LYS A 1 84 ? 9.485 -20.388 -0.074 1.00 95.62 84 LYS A C 1
ATOM 673 O O . LYS A 1 84 ? 10.651 -20.048 -0.284 1.00 95.62 84 LYS A O 1
ATOM 678 N N . PRO A 1 85 ? 9.167 -21.352 0.808 1.00 96.62 85 PRO A N 1
ATOM 679 C CA . PRO A 1 85 ? 10.188 -22.117 1.519 1.00 96.62 85 PRO A CA 1
ATOM 680 C C . PRO A 1 85 ? 11.217 -22.723 0.554 1.00 96.62 85 PRO A C 1
ATOM 682 O O . PRO A 1 85 ? 10.843 -23.245 -0.494 1.00 96.62 85 PRO A O 1
ATOM 685 N N . GLY A 1 86 ? 12.502 -22.639 0.905 1.00 96.75 86 GLY A N 1
ATOM 686 C CA . GLY A 1 86 ? 13.604 -23.198 0.112 1.00 96.75 86 GLY A CA 1
ATOM 687 C C . GLY A 1 86 ? 14.041 -22.375 -1.106 1.00 96.75 86 GLY A C 1
ATOM 688 O O . GLY A 1 86 ? 15.006 -22.760 -1.757 1.00 96.75 86 GLY A O 1
ATOM 689 N N . ILE A 1 87 ? 13.381 -21.252 -1.410 1.00 97.06 87 ILE A N 1
ATOM 690 C CA . ILE A 1 87 ? 13.799 -20.342 -2.484 1.00 97.06 87 ILE A CA 1
ATOM 691 C C . ILE A 1 87 ? 14.732 -19.269 -1.924 1.00 97.06 87 ILE A C 1
ATOM 693 O O . ILE A 1 87 ? 14.371 -18.568 -0.977 1.00 97.06 87 ILE A O 1
ATOM 697 N N . THR A 1 88 ? 15.911 -19.113 -2.530 1.00 95.06 88 THR A N 1
ATOM 698 C CA . THR A 1 88 ? 16.847 -18.037 -2.174 1.00 95.06 88 THR A CA 1
ATOM 699 C C . THR A 1 88 ? 16.466 -16.714 -2.841 1.00 95.06 88 THR A C 1
ATOM 701 O O . THR A 1 88 ? 15.720 -16.675 -3.826 1.00 95.06 88 THR A O 1
ATOM 704 N N . VAL A 1 89 ? 16.995 -15.602 -2.324 1.00 93.88 89 VAL A N 1
ATOM 705 C CA . VAL A 1 89 ? 16.783 -14.270 -2.916 1.00 93.88 89 VAL A CA 1
ATOM 706 C C . VAL A 1 89 ? 17.341 -14.219 -4.340 1.00 93.88 89 VAL A C 1
ATOM 708 O O . VAL A 1 89 ? 16.713 -13.647 -5.226 1.00 93.88 89 VAL A O 1
ATOM 711 N N . GLU A 1 90 ? 18.474 -14.869 -4.593 1.00 94.88 90 GLU A N 1
ATOM 712 C CA . GLU A 1 90 ? 19.128 -14.933 -5.902 1.00 94.88 90 GLU A CA 1
ATOM 713 C C . GLU A 1 90 ? 18.264 -15.692 -6.910 1.00 94.88 90 GLU A C 1
ATOM 715 O O . GLU A 1 90 ? 18.073 -15.222 -8.032 1.00 94.88 90 GLU A O 1
ATOM 720 N N . GLN A 1 91 ? 17.685 -16.827 -6.502 1.00 96.50 91 GLN A N 1
ATOM 721 C CA . GLN A 1 91 ? 16.754 -17.594 -7.332 1.00 96.50 91 GLN A CA 1
ATOM 722 C C . GLN A 1 91 ? 15.491 -16.787 -7.647 1.00 96.50 91 GLN A C 1
ATOM 724 O O . GLN A 1 91 ? 15.055 -16.740 -8.798 1.00 96.50 91 GLN A O 1
ATOM 729 N N . ALA A 1 92 ? 14.922 -16.110 -6.646 1.00 96.25 92 ALA A N 1
ATOM 730 C CA . ALA A 1 92 ? 13.760 -15.251 -6.841 1.00 96.25 92 ALA A CA 1
ATOM 731 C C . ALA A 1 92 ? 14.072 -14.073 -7.775 1.00 96.25 92 ALA A C 1
ATOM 733 O O . ALA A 1 92 ? 13.297 -13.790 -8.689 1.00 96.25 92 ALA A O 1
ATOM 734 N N . LYS A 1 93 ? 15.229 -13.424 -7.597 1.00 95.81 93 LYS A N 1
ATOM 735 C CA . LYS A 1 93 ? 15.701 -12.337 -8.459 1.00 95.81 93 LYS A CA 1
ATOM 736 C C . LYS A 1 93 ? 15.848 -12.831 -9.893 1.00 95.81 93 LYS A C 1
ATOM 738 O O . LYS A 1 93 ? 15.260 -12.233 -10.788 1.00 95.81 93 LYS A O 1
ATOM 743 N N . ALA A 1 94 ? 16.552 -13.943 -10.110 1.00 96.31 94 ALA A N 1
ATOM 744 C CA . ALA A 1 94 ? 16.727 -14.543 -11.431 1.00 96.31 94 ALA A CA 1
ATOM 745 C C . ALA A 1 94 ? 15.384 -14.882 -12.101 1.00 96.31 94 ALA A C 1
ATOM 747 O O . ALA A 1 94 ? 15.211 -14.600 -13.284 1.00 96.31 94 ALA A O 1
ATOM 748 N N . GLY A 1 95 ? 14.417 -15.412 -11.344 1.00 96.19 95 GLY A N 1
ATOM 749 C CA . GLY A 1 95 ? 13.077 -15.721 -11.849 1.00 96.19 95 GLY A CA 1
ATOM 750 C C . GLY A 1 95 ? 12.234 -14.490 -12.208 1.00 96.19 95 GLY A C 1
ATOM 751 O O . GLY A 1 95 ? 11.419 -14.559 -13.124 1.00 96.19 95 GLY A O 1
ATOM 752 N N . LEU A 1 96 ? 12.433 -13.356 -11.528 1.00 96.44 96 LEU A N 1
ATOM 753 C CA . LEU A 1 96 ? 11.697 -12.112 -11.791 1.00 96.44 96 LEU A CA 1
ATOM 754 C C . LEU A 1 96 ? 12.314 -11.258 -12.908 1.00 96.44 96 LEU A C 1
ATOM 756 O O . LEU A 1 96 ? 11.594 -10.466 -13.522 1.00 96.44 96 LEU A O 1
ATOM 760 N N . GLN A 1 97 ? 13.614 -11.402 -13.200 1.00 97.19 97 GLN A N 1
ATOM 761 C CA . GLN A 1 97 ? 14.272 -10.562 -14.210 1.00 97.19 97 GLN A CA 1
ATOM 762 C C . GLN A 1 97 ? 13.623 -10.627 -15.602 1.00 97.19 97 GLN A C 1
ATOM 764 O O . GLN A 1 97 ? 13.442 -9.559 -16.187 1.00 97.19 97 GLN A O 1
ATOM 769 N N . PRO A 1 98 ? 13.240 -11.797 -16.157 1.00 97.44 98 PRO A N 1
ATOM 770 C CA . PRO A 1 98 ? 12.610 -11.847 -17.476 1.00 97.44 98 PRO A CA 1
ATOM 771 C C . PRO A 1 98 ? 11.307 -11.045 -17.537 1.00 97.44 98 PRO A C 1
ATOM 773 O O . PRO A 1 98 ? 11.083 -10.302 -18.490 1.00 97.44 98 PRO A O 1
ATOM 776 N N . TRP A 1 99 ? 10.485 -11.129 -16.485 1.00 96.44 99 TRP A N 1
ATOM 777 C CA . TRP A 1 99 ? 9.256 -10.345 -16.378 1.00 96.44 99 TRP A CA 1
ATOM 778 C C . TRP A 1 99 ? 9.555 -8.844 -16.305 1.00 96.44 99 TRP A C 1
ATOM 780 O O . TRP A 1 99 ? 8.935 -8.052 -17.010 1.00 96.44 99 TRP A O 1
ATOM 790 N N . PHE A 1 100 ? 10.553 -8.451 -15.509 1.00 96.31 100 PHE A N 1
ATOM 791 C CA . PHE A 1 100 ? 10.959 -7.052 -15.403 1.00 96.31 100 PHE A CA 1
ATOM 792 C C . PHE A 1 100 ? 11.469 -6.496 -16.740 1.00 96.31 100 PHE A C 1
ATOM 794 O O . PHE A 1 100 ? 11.097 -5.391 -17.123 1.00 96.31 100 PHE A O 1
ATOM 801 N N . LYS A 1 101 ? 12.271 -7.264 -17.488 1.00 97.19 101 LYS A N 1
ATOM 802 C CA . LYS A 1 101 ? 12.752 -6.865 -18.819 1.00 97.19 101 LYS A CA 1
ATOM 803 C C . LYS A 1 101 ? 11.612 -6.709 -19.822 1.00 97.19 101 LYS A C 1
ATOM 805 O O . LYS A 1 101 ? 11.557 -5.684 -20.495 1.00 97.19 101 LYS A O 1
ATOM 810 N N . ALA A 1 102 ? 10.681 -7.662 -19.864 1.00 96.31 102 ALA A N 1
ATOM 811 C CA . ALA A 1 102 ? 9.499 -7.566 -20.718 1.00 96.31 102 ALA A CA 1
ATOM 812 C C . ALA A 1 102 ? 8.667 -6.314 -20.393 1.00 96.31 102 ALA A C 1
ATOM 814 O O . ALA A 1 102 ? 8.273 -5.584 -21.299 1.00 96.31 102 ALA A O 1
ATOM 815 N N . MET A 1 103 ? 8.486 -6.015 -19.104 1.00 94.75 103 MET A N 1
ATOM 816 C CA . MET A 1 103 ? 7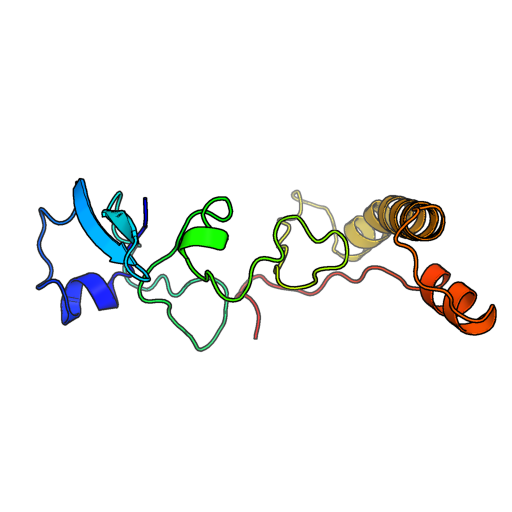.793 -4.811 -18.649 1.00 94.75 103 MET A CA 1
ATOM 817 C C . MET A 1 103 ? 8.492 -3.521 -19.116 1.00 94.75 103 MET A C 1
ATOM 819 O O . MET A 1 103 ? 7.822 -2.589 -19.555 1.00 94.75 103 MET A O 1
ATOM 823 N N . LEU A 1 104 ? 9.828 -3.446 -19.039 1.00 95.38 104 LEU A N 1
ATOM 824 C CA . LEU A 1 104 ? 10.576 -2.286 -19.541 1.00 95.38 104 LEU A CA 1
ATOM 825 C C . LEU A 1 104 ? 10.412 -2.132 -21.058 1.00 95.38 104 LEU A C 1
ATOM 827 O O . LEU A 1 104 ? 10.210 -1.025 -21.546 1.00 95.38 104 LEU A O 1
ATOM 831 N N . GLU A 1 105 ? 10.489 -3.221 -21.821 1.00 95.38 105 GLU A N 1
ATOM 832 C CA . GLU A 1 105 ? 10.287 -3.159 -23.270 1.00 95.38 105 GLU A CA 1
ATOM 833 C C . GLU A 1 105 ? 8.886 -2.674 -23.634 1.00 95.38 105 GLU A C 1
ATOM 835 O O . GLU A 1 105 ? 8.758 -1.802 -24.498 1.00 95.38 105 GLU A O 1
ATOM 840 N N . GLU A 1 106 ? 7.864 -3.211 -22.966 1.00 94.38 106 GLU A N 1
ATOM 841 C CA . GLU A 1 106 ? 6.471 -2.802 -23.126 1.00 94.38 106 GLU A CA 1
ATOM 842 C C . GLU A 1 106 ? 6.297 -1.312 -22.833 1.00 94.38 106 GLU A C 1
ATOM 844 O O . GLU A 1 106 ? 5.727 -0.605 -23.661 1.00 94.38 106 GLU A O 1
ATOM 849 N N . ASP A 1 107 ? 6.863 -0.813 -21.728 1.00 92.94 107 ASP A N 1
ATOM 850 C CA . ASP A 1 107 ? 6.800 0.606 -21.368 1.00 92.94 107 ASP A CA 1
ATOM 851 C C . ASP A 1 107 ? 7.329 1.501 -22.507 1.00 92.94 107 ASP A C 1
ATOM 853 O O . ASP A 1 107 ? 6.732 2.538 -22.785 1.00 92.94 107 ASP A O 1
ATOM 857 N N . THR A 1 108 ? 8.384 1.089 -23.231 1.00 93.25 108 THR A N 1
ATOM 858 C CA . THR A 1 108 ? 8.925 1.876 -24.364 1.00 93.25 108 THR A CA 1
ATOM 859 C C . THR A 1 108 ? 8.057 1.893 -25.621 1.00 93.25 108 THR A C 1
ATOM 861 O O . THR A 1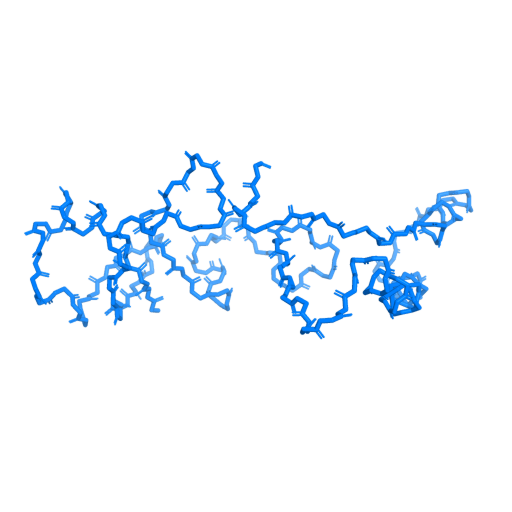 108 ? 8.342 2.667 -26.534 1.00 93.25 108 THR A O 1
ATOM 864 N N . ARG A 1 109 ? 7.049 1.019 -25.707 1.00 92.44 109 ARG A N 1
ATOM 865 C CA . ARG A 1 109 ? 6.122 0.926 -26.847 1.00 92.44 109 ARG A CA 1
ATOM 866 C C . ARG A 1 109 ? 4.806 1.654 -26.588 1.00 92.44 109 ARG A C 1
ATOM 868 O O . ARG A 1 109 ? 3.972 1.721 -27.485 1.00 92.44 109 ARG A O 1
ATOM 875 N N . ARG A 1 110 ? 4.596 2.155 -25.370 1.00 90.69 110 ARG A N 1
ATOM 876 C CA . ARG A 1 110 ? 3.371 2.863 -25.007 1.00 90.69 110 ARG A CA 1
ATOM 877 C C . ARG A 1 110 ? 3.345 4.265 -25.603 1.00 90.69 110 ARG A C 1
ATOM 879 O O . ARG A 1 110 ? 4.380 4.912 -25.731 1.00 90.69 110 ARG A O 1
ATOM 886 N N . GLU A 1 111 ? 2.141 4.752 -25.885 1.00 89.75 111 GLU A N 1
ATOM 887 C CA . GLU A 1 111 ? 1.918 6.107 -26.406 1.00 89.75 111 GLU A CA 1
ATOM 888 C C . GLU A 1 111 ? 2.409 7.198 -25.440 1.00 89.75 111 GLU A C 1
ATOM 890 O O . GLU A 1 111 ? 2.882 8.242 -25.878 1.00 89.75 111 GLU A O 1
ATOM 895 N N . ASP A 1 112 ? 2.357 6.945 -24.127 1.00 88.69 112 ASP A N 1
ATOM 896 C CA . ASP A 1 112 ? 2.803 7.867 -23.075 1.00 88.69 112 ASP A CA 1
ATOM 897 C C . ASP A 1 112 ? 4.309 7.771 -22.752 1.00 88.69 112 ASP A C 1
ATOM 899 O O . ASP A 1 112 ? 4.791 8.351 -21.767 1.00 88.69 112 ASP A O 1
ATOM 903 N N . TRP A 1 113 ? 5.079 7.044 -23.571 1.00 89.81 113 TRP A N 1
ATOM 904 C CA . TRP A 1 113 ? 6.531 6.987 -23.442 1.00 89.81 113 TRP A CA 1
ATOM 905 C C . TRP A 1 113 ? 7.159 8.359 -23.765 1.00 89.81 113 TRP A C 1
ATOM 907 O O . TRP A 1 113 ? 6.867 8.950 -24.805 1.00 89.81 113 TRP A O 1
ATOM 917 N N . PRO A 1 114 ? 8.033 8.905 -22.898 1.00 88.88 114 PRO A N 1
ATOM 918 C CA . PRO A 1 114 ? 8.612 10.225 -23.116 1.00 88.88 114 PRO A CA 1
ATOM 919 C C . PRO A 1 114 ? 9.548 10.231 -24.330 1.00 88.88 114 PRO A C 1
ATOM 921 O O . PRO A 1 114 ? 10.279 9.268 -24.569 1.00 88.88 114 PRO A O 1
ATOM 924 N N . ASN A 1 115 ? 9.602 11.357 -25.044 1.00 91.25 115 ASN A N 1
ATOM 925 C CA . ASN A 1 115 ? 10.607 11.569 -26.083 1.00 91.25 115 ASN A CA 1
ATOM 926 C C . ASN A 1 115 ? 11.997 11.694 -25.433 1.00 91.25 115 ASN A C 1
ATOM 928 O O . ASN A 1 115 ? 12.322 12.716 -24.828 1.00 91.25 115 ASN A O 1
ATOM 932 N N . VAL A 1 116 ? 12.791 10.626 -25.504 1.00 92.75 116 VAL A N 1
ATOM 933 C CA . VAL A 1 116 ? 14.112 10.513 -24.874 1.00 92.75 116 VAL A CA 1
ATOM 934 C C . VAL A 1 116 ? 15.154 10.104 -25.906 1.00 92.75 116 VAL A C 1
ATOM 936 O O . VAL A 1 116 ? 14.860 9.345 -26.827 1.00 92.75 116 VAL A O 1
ATOM 939 N N . GLY A 1 117 ? 16.393 10.566 -25.732 1.00 95.62 117 GLY A N 1
ATOM 940 C CA . GLY A 1 117 ? 17.500 10.172 -26.606 1.00 95.62 117 GLY A CA 1
ATOM 941 C C . GLY A 1 117 ? 17.824 8.675 -26.521 1.00 95.62 117 GLY A C 1
ATOM 942 O O . GLY A 1 117 ? 17.532 8.010 -25.520 1.00 95.62 117 GLY A O 1
ATOM 943 N N . GLU A 1 118 ? 18.490 8.148 -27.551 1.00 94.62 118 GLU A N 1
ATOM 944 C CA . GLU A 1 118 ? 18.820 6.719 -27.666 1.00 94.62 118 GLU A CA 1
ATOM 945 C C . GLU A 1 118 ? 19.583 6.173 -26.456 1.00 94.62 118 GLU A C 1
ATOM 947 O O . GLU A 1 118 ? 19.277 5.089 -25.962 1.00 94.62 118 GLU A O 1
ATOM 952 N N . GLU A 1 119 ? 20.539 6.939 -25.928 1.00 95.94 119 GLU A N 1
ATOM 953 C CA . GLU A 1 119 ? 21.333 6.521 -24.772 1.00 95.94 119 GLU A CA 1
ATOM 954 C C . GLU A 1 119 ? 20.488 6.422 -23.493 1.00 95.94 119 GLU A C 1
ATOM 956 O O . GLU A 1 119 ? 20.664 5.517 -22.679 1.00 95.94 119 GLU A O 1
ATOM 961 N N . GLN A 1 120 ? 19.509 7.311 -23.309 1.00 94.12 120 GLN A N 1
ATOM 962 C CA . GLN A 1 120 ? 18.589 7.215 -22.177 1.00 94.12 120 GLN A CA 1
ATOM 963 C C . GLN A 1 120 ? 17.664 6.003 -22.317 1.00 94.12 120 GLN A C 1
ATOM 965 O O . GLN A 1 120 ? 17.456 5.285 -21.338 1.00 94.12 120 GLN A O 1
ATOM 970 N N . ARG A 1 121 ? 17.167 5.730 -23.530 1.00 94.94 121 ARG A N 1
ATOM 971 C CA . ARG A 1 121 ? 16.385 4.520 -23.814 1.00 94.94 121 ARG A CA 1
ATOM 972 C C . ARG A 1 121 ? 17.203 3.254 -23.547 1.00 94.94 121 ARG A C 1
ATOM 974 O O . ARG A 1 121 ? 16.705 2.327 -22.912 1.00 94.94 121 ARG A O 1
ATOM 981 N N . ARG A 1 122 ? 18.470 3.230 -23.968 1.00 95.81 122 ARG A N 1
ATOM 982 C CA . ARG A 1 122 ? 19.399 2.117 -23.729 1.00 95.81 122 ARG A CA 1
ATOM 983 C C . ARG A 1 122 ? 19.625 1.882 -22.236 1.00 95.81 122 ARG A C 1
ATOM 985 O O . ARG A 1 122 ? 19.477 0.751 -21.782 1.00 95.81 122 ARG A O 1
ATOM 992 N N . ARG A 1 123 ? 19.904 2.937 -21.461 1.00 96.19 123 ARG A N 1
ATOM 993 C CA . ARG A 1 123 ? 20.061 2.845 -19.996 1.00 96.19 123 ARG A CA 1
ATOM 994 C C . ARG A 1 123 ? 18.791 2.354 -19.302 1.00 96.19 123 ARG A C 1
ATOM 996 O O . ARG A 1 123 ? 18.871 1.521 -18.403 1.00 96.19 123 ARG A O 1
ATOM 1003 N N . PHE A 1 124 ? 17.622 2.819 -19.741 1.00 95.00 124 PHE A N 1
ATOM 1004 C CA . PHE A 1 124 ? 16.346 2.336 -19.218 1.00 95.00 124 PHE A CA 1
ATOM 1005 C C . PHE A 1 124 ? 16.187 0.827 -19.439 1.00 95.00 124 PHE A C 1
ATOM 1007 O O . PHE A 1 124 ? 16.006 0.093 -18.473 1.00 95.00 124 PHE A O 1
ATOM 1014 N N . LEU A 1 125 ? 16.368 0.341 -20.670 1.00 96.31 125 LEU A N 1
ATOM 1015 C CA . LEU A 1 125 ? 16.274 -1.091 -20.991 1.00 96.31 125 LEU A CA 1
ATOM 1016 C C . LEU A 1 125 ? 17.372 -1.936 -20.318 1.00 96.31 125 LEU A C 1
ATOM 1018 O O . LEU A 1 125 ? 17.168 -3.115 -20.019 1.00 96.31 125 LEU A O 1
ATOM 1022 N N . ALA A 1 126 ? 18.531 -1.342 -20.023 1.00 96.81 126 ALA A N 1
ATOM 1023 C CA . ALA A 1 126 ? 19.605 -1.992 -19.277 1.00 96.81 126 ALA A CA 1
ATOM 1024 C C . ALA A 1 126 ? 19.283 -2.178 -17.780 1.00 96.81 126 ALA A C 1
ATOM 1026 O O . ALA A 1 126 ? 19.882 -3.048 -17.148 1.00 96.81 126 ALA A O 1
ATOM 1027 N N . SER A 1 127 ? 18.301 -1.453 -17.230 1.00 96.31 127 SER A N 1
ATOM 1028 C CA . SER A 1 127 ? 17.934 -1.506 -15.806 1.00 96.31 127 SER A CA 1
ATOM 1029 C C . SER A 1 127 ? 17.551 -2.914 -15.353 1.00 96.31 127 SER A C 1
ATOM 1031 O O . SER A 1 127 ? 16.967 -3.691 -16.110 1.00 96.31 127 SER A O 1
ATOM 1033 N N . THR A 1 128 ? 17.855 -3.251 -14.105 1.00 95.44 128 THR A N 1
ATOM 1034 C CA . THR A 1 128 ? 17.558 -4.555 -13.500 1.00 95.44 128 THR A CA 1
ATOM 1035 C C . THR A 1 128 ? 16.686 -4.387 -12.264 1.00 95.44 128 THR A C 1
ATOM 1037 O O . THR A 1 128 ? 16.713 -3.346 -11.608 1.00 95.44 128 THR A O 1
ATOM 1040 N N . LEU A 1 129 ? 15.899 -5.416 -11.951 1.00 94.44 129 LEU A N 1
ATOM 1041 C CA . LEU A 1 129 ? 15.192 -5.493 -10.681 1.00 94.44 129 LEU A CA 1
ATOM 1042 C C . LEU A 1 129 ? 16.157 -5.998 -9.611 1.00 94.44 129 LEU A C 1
ATOM 1044 O O . LEU A 1 129 ? 16.913 -6.946 -9.855 1.00 94.44 129 LEU A O 1
ATOM 1048 N N . ASP A 1 130 ? 16.096 -5.401 -8.426 1.00 93.12 130 ASP A N 1
ATOM 1049 C CA . ASP A 1 130 ? 16.781 -5.909 -7.246 1.00 93.12 130 ASP A CA 1
ATOM 1050 C C . ASP A 1 130 ? 15.790 -6.292 -6.149 1.00 93.12 130 ASP A C 1
ATOM 1052 O O . ASP A 1 130 ? 14.680 -5.760 -6.089 1.00 93.12 130 ASP A O 1
ATOM 1056 N N . LEU A 1 131 ? 16.196 -7.233 -5.298 1.00 93.38 131 LEU A N 1
ATOM 1057 C CA . LEU A 1 131 ? 15.405 -7.711 -4.170 1.00 93.38 131 LEU A CA 1
ATOM 1058 C C . LEU A 1 131 ? 16.169 -7.436 -2.881 1.00 93.38 131 LEU A C 1
ATOM 1060 O O . LEU A 1 131 ? 17.240 -7.992 -2.651 1.00 93.38 131 LEU A O 1
ATOM 1064 N N . LEU A 1 132 ? 15.593 -6.589 -2.035 1.00 91.12 132 LEU A N 1
ATOM 1065 C CA . LEU A 1 132 ? 16.194 -6.199 -0.767 1.00 91.12 132 LEU A CA 1
ATOM 1066 C C . LEU A 1 132 ? 15.514 -6.945 0.390 1.00 91.12 132 LEU A C 1
ATOM 1068 O O . LEU A 1 132 ? 14.284 -7.077 0.386 1.00 91.12 132 LEU A O 1
ATOM 1072 N N . PRO A 1 133 ? 16.269 -7.422 1.398 1.00 88.50 133 PRO A N 1
ATOM 1073 C CA . PRO A 1 133 ? 15.684 -7.971 2.613 1.00 88.50 133 PRO A CA 1
ATOM 1074 C C . PRO A 1 133 ? 14.772 -6.947 3.295 1.00 88.50 133 PRO A C 1
ATOM 1076 O O . PRO A 1 133 ? 15.179 -5.820 3.561 1.00 88.50 133 PRO A O 1
ATOM 1079 N N . ALA A 1 134 ? 13.546 -7.363 3.607 1.00 88.81 134 ALA A N 1
ATOM 1080 C CA . ALA A 1 134 ? 12.520 -6.483 4.167 1.00 88.81 134 ALA A CA 1
ATOM 1081 C C . ALA A 1 134 ? 11.739 -7.140 5.319 1.00 88.81 134 ALA A C 1
ATOM 1083 O O . ALA A 1 134 ? 10.604 -6.772 5.610 1.00 88.81 134 ALA A O 1
ATOM 1084 N N . ALA A 1 135 ? 12.342 -8.131 5.985 1.00 85.06 135 ALA A N 1
ATOM 1085 C CA . ALA A 1 135 ? 11.707 -8.875 7.078 1.00 85.06 135 ALA A CA 1
ATOM 1086 C C . ALA A 1 135 ? 11.324 -7.990 8.281 1.00 85.06 135 ALA A C 1
ATOM 1088 O O . ALA A 1 135 ? 10.457 -8.364 9.062 1.00 85.06 135 ALA A O 1
ATOM 1089 N N . GLN A 1 136 ? 11.958 -6.821 8.417 1.00 81.81 136 GLN A N 1
ATOM 1090 C CA . GLN A 1 136 ? 11.682 -5.825 9.459 1.00 81.81 136 GLN A CA 1
ATOM 1091 C C . GLN A 1 136 ? 11.000 -4.565 8.898 1.00 81.81 136 GLN A C 1
ATOM 1093 O O . GLN A 1 136 ? 11.025 -3.515 9.536 1.00 81.81 136 GLN A O 1
ATOM 1098 N N . GLY A 1 137 ? 10.441 -4.648 7.690 1.00 80.19 137 GLY A N 1
ATOM 1099 C CA . GLY A 1 137 ? 9.941 -3.489 6.962 1.00 80.19 137 GLY A CA 1
ATOM 1100 C C . GLY A 1 137 ? 11.037 -2.733 6.208 1.00 80.19 137 GLY A C 1
ATOM 1101 O O . GLY A 1 137 ? 12.168 -3.203 6.054 1.00 80.19 137 GLY A O 1
ATOM 1102 N N . ARG A 1 138 ? 10.668 -1.559 5.705 1.00 77.88 138 ARG A N 1
ATOM 1103 C CA . ARG A 1 138 ? 11.519 -0.621 4.973 1.00 77.88 138 ARG A CA 1
ATOM 1104 C C . ARG A 1 138 ? 12.046 0.444 5.940 1.00 77.88 138 ARG A C 1
ATOM 1106 O O . ARG A 1 138 ? 11.275 0.993 6.714 1.00 77.88 138 ARG A O 1
ATOM 1113 N N . SER A 1 139 ? 13.356 0.707 5.927 1.00 60.69 139 SER A N 1
ATOM 1114 C CA . SER A 1 139 ? 13.944 1.943 6.498 1.00 60.69 139 SER A CA 1
ATOM 1115 C C . SER A 1 139 ? 13.990 3.038 5.454 1.00 60.69 139 SER A C 1
ATOM 1117 O O . SER A 1 139 ? 14.248 2.666 4.284 1.00 60.69 139 SER A O 1
#

Secondary structure (DSSP, 8-state):
-EEE-HHHHHHHSTT-TT-TT-EEEETTEEEEEEEEPPTT---SBTT---SEE--GGGHHHH-TT---TT-TT--------PPPTT--HHHHHHHHHHHHHHHHHHHTTSTT-----HHHHHHHHH--------BTBB-